Protein AF-A0A522SC75-F1 (afdb_monomer)

Foldseek 3Di:
DQDDLVLLCVQPNDDDPVLSVVSSVLSDDSVLLNVLCCVQPNPPVVVVPPDPDPPPSSNVNVPSVDDPPPDD

Secondary structure (DSSP, 8-state):
-PPPHHHHHHHH-S--HHHHHHHHHTT--HHHHHHHHHHHHS-TTTTTTT-----HHHHHHHHHHS------

S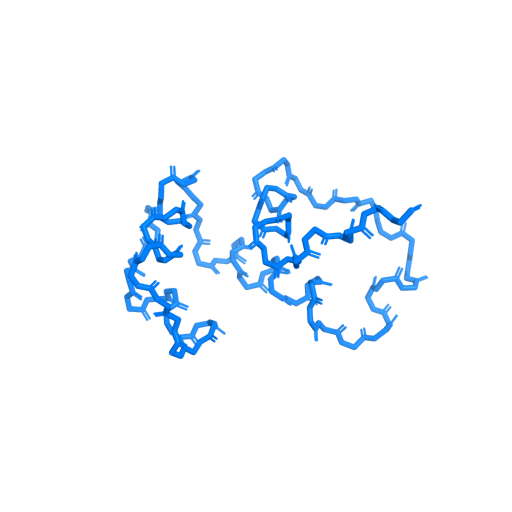tructure (mmCIF, N/CA/C/O backbone):
data_AF-A0A522SC75-F1
#
_entry.id   AF-A0A522SC75-F1
#
loop_
_atom_site.group_PDB
_atom_site.id
_atom_site.type_symbol
_atom_site.label_atom_id
_atom_site.label_alt_id
_atom_site.label_comp_id
_atom_site.label_asym_id
_atom_site.label_entity_id
_atom_site.label_seq_id
_atom_site.pdbx_PDB_ins_code
_atom_site.Cartn_x
_atom_site.Cartn_y
_atom_site.Cartn_z
_atom_site.occupancy
_atom_site.B_iso_or_equiv
_atom_site.auth_seq_id
_atom_site.auth_comp_id
_atom_site.auth_asym_id
_atom_site.auth_atom_id
_atom_site.pdbx_PDB_model_num
ATOM 1 N N . MET A 1 1 ? 0.634 0.749 12.944 1.00 69.38 1 MET A N 1
ATOM 2 C CA . MET A 1 1 ? -0.831 0.559 12.832 1.00 69.38 1 MET A CA 1
ATOM 3 C C . MET A 1 1 ? -1.112 0.042 11.434 1.00 69.38 1 MET A C 1
ATOM 5 O O . MET A 1 1 ? -0.427 0.511 10.531 1.00 69.38 1 MET A O 1
ATOM 9 N N . PRO A 1 2 ? -2.039 -0.914 11.255 1.00 76.19 2 PRO A N 1
ATOM 10 C CA . PRO A 1 2 ? -2.483 -1.301 9.919 1.00 76.19 2 PRO A CA 1
ATOM 11 C C . PRO A 1 2 ? -3.118 -0.091 9.228 1.00 76.19 2 PRO A C 1
ATOM 13 O O . PRO A 1 2 ? -3.765 0.726 9.891 1.00 76.19 2 PRO A O 1
ATOM 16 N N . MET A 1 3 ? -2.889 0.043 7.924 1.00 87.94 3 MET A N 1
ATOM 17 C CA . MET A 1 3 ? -3.431 1.157 7.148 1.00 87.94 3 MET A CA 1
ATOM 18 C C . MET A 1 3 ? -4.963 1.120 7.083 1.00 87.94 3 MET A C 1
ATOM 20 O O . MET A 1 3 ? -5.598 0.069 7.167 1.00 87.94 3 MET A O 1
ATOM 24 N N . THR A 1 4 ? -5.572 2.289 6.927 1.00 90.88 4 THR A N 1
ATOM 25 C CA . THR A 1 4 ? -7.022 2.462 6.822 1.00 90.88 4 THR A CA 1
ATOM 26 C C . THR A 1 4 ? -7.467 2.572 5.368 1.00 90.88 4 THR A C 1
ATOM 28 O O . THR A 1 4 ? -6.716 3.021 4.505 1.00 90.88 4 THR A O 1
ATOM 31 N N . ARG A 1 5 ? -8.746 2.279 5.092 1.00 89.81 5 ARG A N 1
ATOM 32 C CA . ARG A 1 5 ? -9.361 2.483 3.764 1.00 89.81 5 ARG A CA 1
ATOM 33 C C . ARG A 1 5 ? -9.042 3.854 3.165 1.00 89.81 5 ARG A C 1
ATOM 35 O O . ARG A 1 5 ? -8.761 3.953 1.977 1.00 89.81 5 ARG A O 1
ATOM 42 N N . LYS A 1 6 ? -9.088 4.904 3.990 1.00 91.12 6 LYS A N 1
ATOM 43 C CA . LYS A 1 6 ? -8.840 6.281 3.551 1.00 91.12 6 LYS A CA 1
ATOM 44 C C . LYS A 1 6 ? -7.406 6.463 3.053 1.00 91.12 6 LYS A C 1
ATOM 46 O O . LYS A 1 6 ? -7.195 7.170 2.073 1.00 91.12 6 LYS A O 1
ATOM 51 N N . GLU A 1 7 ? -6.443 5.820 3.708 1.00 92.56 7 GLU A N 1
ATOM 52 C CA . GLU A 1 7 ? -5.039 5.819 3.295 1.00 92.56 7 GLU A CA 1
ATOM 53 C C . GLU A 1 7 ? -4.843 5.048 1.992 1.00 92.56 7 GLU A C 1
ATOM 55 O O . GLU A 1 7 ? -4.198 5.571 1.090 1.00 92.56 7 GLU A O 1
ATOM 60 N N . VAL A 1 8 ? -5.482 3.882 1.847 1.00 91.50 8 VAL A N 1
ATOM 61 C CA . VAL A 1 8 ? -5.438 3.082 0.611 1.00 91.50 8 VAL A CA 1
ATOM 62 C C . VAL A 1 8 ? -5.916 3.907 -0.587 1.00 91.50 8 VAL A C 1
ATOM 64 O O . VAL A 1 8 ? -5.174 4.090 -1.548 1.00 91.50 8 VAL A O 1
ATOM 67 N N . THR A 1 9 ? -7.105 4.509 -0.494 1.00 92.00 9 THR A N 1
ATOM 68 C CA . THR A 1 9 ? -7.655 5.361 -1.566 1.00 92.00 9 THR A CA 1
ATOM 69 C C . THR A 1 9 ? -6.869 6.651 -1.796 1.00 92.00 9 THR A C 1
ATOM 71 O O . THR A 1 9 ? -6.975 7.257 -2.855 1.00 92.00 9 THR A O 1
ATOM 74 N N . SER A 1 10 ? -6.088 7.101 -0.811 1.00 91.75 10 SER A N 1
ATOM 75 C CA . SER A 1 10 ? -5.216 8.273 -0.955 1.00 91.75 10 SER A CA 1
ATOM 76 C C . SER A 1 10 ? -3.971 7.954 -1.791 1.00 91.75 10 SER A C 1
ATOM 78 O O . SER A 1 10 ? -3.442 8.838 -2.457 1.00 91.75 10 SER A O 1
ATOM 80 N N . VAL A 1 11 ? -3.507 6.698 -1.762 1.00 89.94 11 VAL A N 1
ATOM 81 C CA . VAL A 1 11 ? -2.340 6.230 -2.528 1.00 89.94 11 VAL A CA 1
ATOM 82 C C . VAL A 1 11 ? -2.748 5.731 -3.911 1.00 89.94 11 VAL A C 1
ATOM 84 O O . VAL A 1 11 ? -2.184 6.169 -4.904 1.00 89.94 11 VAL A O 1
ATOM 87 N N . LEU A 1 12 ? -3.744 4.845 -3.973 1.00 88.31 12 LEU A N 1
ATOM 88 C CA . LEU A 1 12 ? -4.169 4.182 -5.209 1.00 88.31 12 LEU A CA 1
ATOM 89 C C . LEU A 1 12 ? -5.232 4.955 -5.993 1.00 88.31 12 LEU A C 1
ATOM 91 O O . LEU A 1 12 ? -5.464 4.674 -7.165 1.00 88.31 12 LEU A O 1
ATOM 95 N N . GLY A 1 13 ? -5.905 5.912 -5.353 1.00 86.94 13 GLY A N 1
ATOM 96 C CA . GLY A 1 13 ? -7.090 6.550 -5.912 1.00 86.94 13 GLY A CA 1
ATOM 97 C C . GLY A 1 13 ? -8.358 5.698 -5.737 1.00 86.94 13 GLY A C 1
ATOM 98 O O . GLY A 1 13 ? -8.447 4.886 -4.810 1.00 86.94 13 GLY A O 1
ATOM 99 N N . PRO A 1 14 ? -9.393 5.921 -6.566 1.00 88.25 14 PRO A N 1
ATOM 100 C CA . PRO A 1 14 ? -10.639 5.167 -6.495 1.00 88.25 14 PRO A CA 1
ATOM 101 C C . PRO A 1 14 ? -10.422 3.719 -6.962 1.00 88.25 14 PRO A C 1
ATOM 103 O O . PRO A 1 14 ? -10.341 3.454 -8.156 1.00 88.25 14 PRO A O 1
ATOM 106 N N . VAL A 1 15 ? -10.351 2.798 -6.001 1.00 88.44 15 VAL A N 1
ATOM 107 C CA . VAL A 1 15 ? -10.266 1.342 -6.203 1.00 88.44 15 VAL A CA 1
ATOM 108 C C . VAL A 1 15 ? -11.443 0.638 -5.526 1.00 88.44 15 VAL A C 1
ATOM 110 O O . VAL A 1 15 ? -12.071 1.195 -4.617 1.00 88.44 15 VAL A O 1
ATOM 113 N N . ASP A 1 16 ? -11.739 -0.585 -5.958 1.00 91.06 16 ASP A N 1
ATOM 114 C CA . ASP A 1 16 ? -12.834 -1.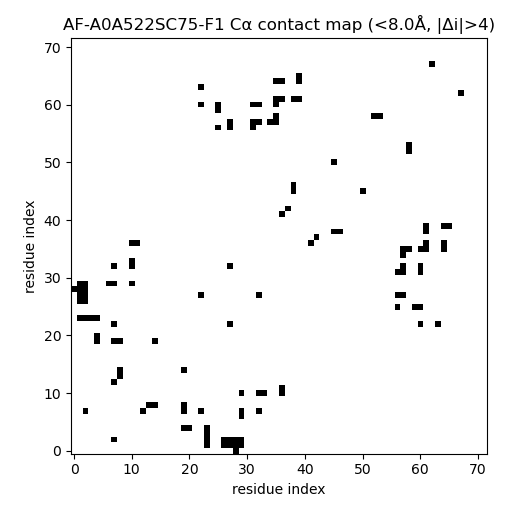389 -5.421 1.00 91.06 16 ASP A CA 1
ATOM 115 C C . ASP A 1 16 ? -12.640 -1.761 -3.943 1.00 91.06 16 ASP A C 1
ATOM 117 O O . ASP A 1 16 ? -11.526 -1.933 -3.441 1.00 91.06 16 ASP A O 1
ATOM 121 N N . GLU A 1 17 ? -13.756 -1.930 -3.226 1.00 88.81 17 GLU A N 1
ATOM 122 C CA . GLU A 1 17 ? -13.732 -2.311 -1.806 1.00 88.81 17 GLU A CA 1
ATOM 123 C C . GLU A 1 17 ? -13.074 -3.674 -1.570 1.00 88.81 17 GLU A C 1
ATOM 125 O O . GLU A 1 17 ? -12.456 -3.864 -0.523 1.00 88.81 17 GLU A O 1
ATOM 130 N N . ALA A 1 18 ? -13.156 -4.588 -2.543 1.00 89.88 18 ALA A N 1
ATOM 131 C CA . ALA A 1 18 ? -12.470 -5.876 -2.495 1.00 89.88 18 ALA A CA 1
ATOM 132 C C . ALA A 1 18 ? -10.946 -5.690 -2.438 1.00 89.88 18 ALA A C 1
ATOM 134 O O . ALA A 1 18 ? -10.306 -6.175 -1.508 1.00 89.88 18 ALA A O 1
ATOM 135 N N . THR A 1 19 ? -10.384 -4.890 -3.348 1.00 89.50 19 THR A N 1
ATOM 136 C CA . THR A 1 19 ? -8.950 -4.570 -3.383 1.00 89.50 19 THR A CA 1
ATOM 137 C C . THR A 1 19 ? -8.499 -3.877 -2.099 1.00 89.50 1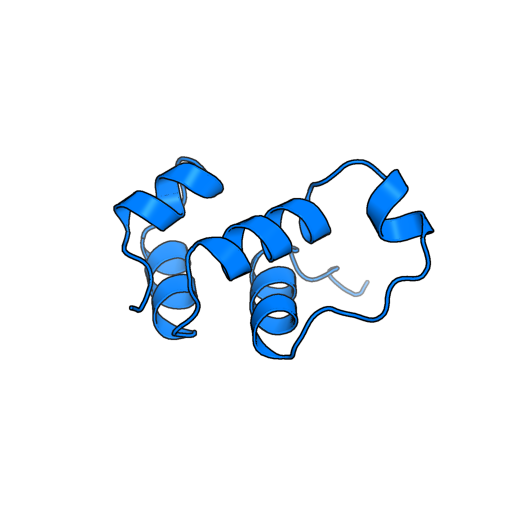9 THR A C 1
ATOM 139 O O . THR A 1 19 ? -7.460 -4.208 -1.532 1.00 89.50 19 THR A O 1
ATOM 142 N N . ILE A 1 20 ? -9.308 -2.947 -1.580 1.00 91.12 20 ILE A N 1
ATOM 143 C CA . ILE A 1 20 ? -9.027 -2.275 -0.303 1.00 91.12 20 ILE A CA 1
ATOM 144 C C . ILE A 1 20 ? -8.973 -3.289 0.846 1.00 91.12 20 ILE A C 1
ATOM 146 O O . ILE A 1 20 ? -8.085 -3.204 1.694 1.00 91.12 20 ILE A O 1
ATOM 150 N N . ALA A 1 21 ? -9.919 -4.230 0.895 1.00 91.25 21 ALA A N 1
ATOM 151 C CA . ALA A 1 21 ? -9.967 -5.250 1.933 1.00 91.25 21 ALA A CA 1
ATOM 152 C C . ALA A 1 21 ? -8.746 -6.178 1.877 1.00 91.25 21 ALA A C 1
ATOM 154 O O . ALA A 1 21 ? -8.164 -6.453 2.925 1.00 91.25 21 ALA A O 1
ATOM 155 N N . GLU A 1 22 ? -8.317 -6.597 0.684 1.00 91.00 22 GLU A N 1
ATOM 156 C CA . GLU A 1 22 ? -7.116 -7.424 0.516 1.00 91.00 22 GLU A CA 1
ATOM 157 C C . GLU A 1 22 ? -5.853 -6.696 0.980 1.00 91.00 22 GLU A C 1
ATOM 159 O O . GLU A 1 22 ? -5.114 -7.222 1.812 1.00 91.00 22 GLU A O 1
ATOM 164 N N . ILE A 1 23 ? -5.664 -5.441 0.557 1.00 90.44 23 ILE A N 1
ATOM 165 C CA . ILE A 1 23 ? -4.522 -4.613 0.973 1.00 90.44 23 ILE A CA 1
ATOM 166 C C . ILE A 1 23 ? -4.485 -4.447 2.495 1.00 90.44 23 ILE A C 1
ATOM 168 O O . ILE A 1 23 ? -3.429 -4.600 3.105 1.00 90.44 23 ILE A O 1
ATOM 172 N N . ILE A 1 24 ? -5.621 -4.166 3.138 1.00 90.50 24 ILE A N 1
ATOM 173 C CA . ILE A 1 24 ? -5.682 -4.039 4.603 1.00 90.50 24 ILE A CA 1
ATOM 174 C C . ILE A 1 24 ? -5.413 -5.394 5.277 1.00 90.50 24 ILE A C 1
ATOM 176 O O . ILE A 1 24 ? -4.744 -5.444 6.313 1.00 90.50 24 ILE A O 1
ATOM 180 N N . SER A 1 25 ? -5.885 -6.495 4.682 1.00 90.50 25 SER A N 1
ATOM 181 C CA . SER A 1 25 ? -5.687 -7.857 5.185 1.00 90.50 25 SER A CA 1
ATOM 182 C C . SER A 1 25 ? -4.219 -8.296 5.167 1.00 90.50 25 SER A C 1
ATOM 184 O O . SER A 1 25 ? -3.828 -9.101 6.012 1.00 90.50 25 SER A O 1
ATOM 186 N N . THR A 1 26 ? -3.376 -7.730 4.293 1.00 88.00 26 THR A N 1
ATOM 187 C CA . THR A 1 26 ? -1.913 -7.957 4.328 1.00 88.00 26 THR A CA 1
ATOM 188 C C . THR A 1 26 ? -1.267 -7.486 5.641 1.00 88.00 26 THR A C 1
ATOM 190 O O . THR A 1 26 ? -0.150 -7.882 5.992 1.00 88.00 26 THR A O 1
ATOM 193 N N . GLY A 1 27 ? -1.954 -6.617 6.396 1.00 89.88 27 GLY A N 1
ATOM 194 C CA . GLY A 1 27 ? -1.446 -6.003 7.620 1.00 89.88 27 GLY A CA 1
ATOM 195 C C . GLY A 1 27 ? -0.318 -5.001 7.378 1.00 89.88 27 GLY A C 1
ATOM 196 O O . GLY A 1 27 ? 0.410 -4.673 8.319 1.00 89.88 27 GLY A O 1
ATOM 197 N N . ALA A 1 28 ? -0.151 -4.546 6.137 1.00 89.62 28 ALA A N 1
ATOM 198 C CA . ALA A 1 28 ? 0.848 -3.563 5.776 1.00 89.62 28 ALA A CA 1
ATOM 199 C C . ALA A 1 28 ? 0.471 -2.141 6.210 1.00 89.62 28 ALA A C 1
ATOM 201 O O . ALA A 1 28 ? -0.667 -1.812 6.570 1.00 89.62 28 ALA A O 1
ATOM 202 N N . THR A 1 29 ? 1.478 -1.283 6.183 1.00 91.88 29 THR A N 1
ATOM 203 C CA . THR A 1 29 ? 1.398 0.141 6.487 1.00 91.88 29 THR A CA 1
ATOM 204 C C . THR A 1 29 ? 1.259 0.972 5.213 1.00 91.88 29 THR A C 1
ATOM 206 O O . THR A 1 29 ? 1.590 0.532 4.113 1.00 91.88 29 THR A O 1
ATOM 209 N N . VAL A 1 30 ? 0.788 2.213 5.353 1.00 90.75 30 VAL A N 1
ATOM 210 C CA . VAL A 1 30 ? 0.654 3.137 4.214 1.00 90.75 30 VAL A CA 1
ATOM 211 C C . VAL A 1 30 ? 2.000 3.437 3.540 1.00 90.75 30 VAL A C 1
ATOM 213 O O . VAL A 1 30 ? 2.038 3.700 2.341 1.00 90.75 30 VAL A O 1
ATOM 216 N N . GLU A 1 31 ? 3.104 3.383 4.289 1.00 89.25 31 GLU A N 1
ATOM 217 C CA . GLU A 1 31 ? 4.458 3.561 3.754 1.00 89.25 31 GLU A CA 1
ATOM 218 C C . GLU A 1 31 ? 4.839 2.402 2.827 1.00 89.25 31 GLU A C 1
ATOM 220 O O . GLU A 1 31 ? 5.278 2.645 1.706 1.00 89.25 31 GLU A O 1
ATOM 225 N N . GLU A 1 32 ? 4.568 1.162 3.245 1.00 90.50 32 GLU A N 1
ATOM 226 C CA . GLU A 1 32 ? 4.770 -0.035 2.419 1.00 90.50 32 GLU A CA 1
ATOM 227 C C . GLU A 1 32 ? 3.893 -0.009 1.158 1.00 90.50 32 GLU A C 1
ATOM 229 O O . GLU A 1 32 ? 4.374 -0.344 0.079 1.00 90.50 32 GLU A O 1
ATOM 234 N N . LEU A 1 33 ? 2.639 0.456 1.254 1.00 90.44 33 LEU A N 1
ATOM 235 C CA . LEU A 1 33 ? 1.766 0.614 0.083 1.00 90.44 33 LEU A CA 1
ATOM 236 C C . LEU A 1 33 ? 2.293 1.658 -0.904 1.00 90.44 33 LEU A C 1
ATOM 238 O O . LEU A 1 33 ? 2.239 1.441 -2.110 1.00 90.44 33 LEU A O 1
ATOM 242 N N . ARG A 1 34 ? 2.798 2.794 -0.416 1.00 88.38 34 ARG A N 1
ATOM 243 C CA . ARG A 1 34 ? 3.395 3.823 -1.280 1.00 88.38 34 ARG A CA 1
ATOM 244 C C . ARG A 1 34 ? 4.651 3.323 -1.965 1.00 88.38 34 ARG A C 1
ATOM 246 O O . ARG A 1 34 ? 4.856 3.640 -3.132 1.00 88.38 34 ARG A O 1
ATOM 253 N N . GLU A 1 35 ? 5.472 2.565 -1.247 1.00 86.94 35 GLU A N 1
ATOM 254 C CA . GLU A 1 35 ? 6.651 1.934 -1.824 1.00 86.94 35 GLU A CA 1
ATOM 255 C C . GLU A 1 35 ? 6.241 0.936 -2.908 1.00 86.94 35 GLU A C 1
ATOM 257 O O . GLU A 1 35 ? 6.705 1.063 -4.036 1.00 86.94 35 GLU A O 1
ATOM 262 N N . ALA A 1 36 ? 5.305 0.029 -2.618 1.00 87.81 36 ALA A N 1
ATOM 263 C CA . ALA A 1 36 ? 4.789 -0.931 -3.591 1.00 87.81 36 ALA A CA 1
ATOM 264 C C . ALA A 1 36 ? 4.191 -0.249 -4.829 1.00 87.81 36 ALA A C 1
ATOM 266 O O . ALA A 1 36 ? 4.478 -0.642 -5.954 1.00 87.81 36 ALA A O 1
ATOM 267 N N . TRP A 1 37 ? 3.413 0.817 -4.640 1.00 86.38 37 TRP A N 1
ATOM 268 C CA . TRP A 1 37 ? 2.829 1.581 -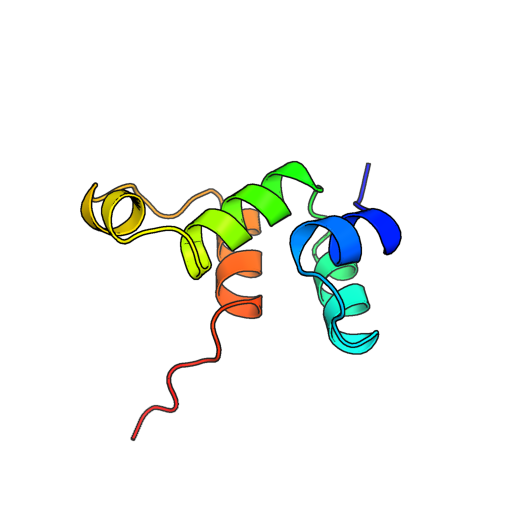5.740 1.00 86.38 37 TRP A CA 1
ATOM 269 C C . TRP A 1 37 ? 3.890 2.294 -6.585 1.00 86.38 37 TRP A C 1
ATOM 271 O O . TRP A 1 37 ? 3.812 2.282 -7.809 1.00 86.38 37 TRP A O 1
ATOM 281 N N . ALA A 1 38 ? 4.915 2.869 -5.951 1.00 82.31 38 ALA A N 1
ATOM 282 C CA . ALA A 1 38 ? 6.048 3.465 -6.655 1.00 82.31 38 ALA A CA 1
ATOM 283 C C . ALA A 1 38 ? 6.909 2.417 -7.379 1.00 82.31 38 ALA A C 1
ATOM 285 O O . ALA A 1 38 ? 7.541 2.742 -8.377 1.00 82.31 38 ALA A O 1
ATOM 286 N N . TRP A 1 39 ? 6.938 1.174 -6.898 1.00 80.06 39 TRP A N 1
ATOM 287 C CA . TRP A 1 39 ? 7.570 0.059 -7.599 1.00 80.06 39 TRP A CA 1
ATOM 288 C C . TRP A 1 39 ? 6.753 -0.405 -8.803 1.00 80.06 39 TRP A C 1
ATOM 290 O O . TRP A 1 39 ? 7.322 -0.552 -9.876 1.00 80.06 39 TRP A O 1
ATOM 300 N N . ALA A 1 40 ? 5.443 -0.600 -8.639 1.00 79.75 40 ALA A N 1
ATOM 301 C CA . ALA A 1 40 ? 4.558 -1.099 -9.692 1.00 79.75 40 ALA A CA 1
ATOM 302 C C . ALA A 1 40 ? 4.283 -0.057 -10.795 1.00 79.75 40 ALA A C 1
ATOM 304 O O . ALA A 1 40 ? 4.152 -0.412 -11.961 1.00 79.75 40 ALA A O 1
ATOM 305 N N . PHE A 1 41 ? 4.199 1.233 -10.441 1.00 76.62 41 PHE A N 1
ATOM 306 C CA . PHE A 1 41 ? 3.770 2.308 -11.352 1.00 76.62 41 PHE A CA 1
ATOM 307 C C . PHE A 1 41 ? 4.740 3.494 -11.449 1.00 76.62 41 PHE A C 1
ATOM 309 O O . PHE A 1 41 ? 4.459 4.452 -12.171 1.00 76.62 41 PHE A O 1
ATOM 316 N N . GLY A 1 42 ? 5.848 3.493 -10.705 1.00 69.25 42 GLY A N 1
ATOM 317 C CA . GLY A 1 42 ? 6.847 4.559 -10.793 1.00 69.25 42 GLY A CA 1
ATOM 318 C C . GLY A 1 42 ? 7.702 4.462 -12.058 1.00 69.25 42 GLY A C 1
ATOM 319 O O . GLY A 1 42 ? 7.926 3.379 -12.591 1.00 69.25 42 GLY A O 1
ATOM 320 N N . ASP A 1 43 ? 8.194 5.617 -12.517 1.00 54.91 43 ASP A N 1
ATOM 321 C CA . ASP A 1 43 ? 9.047 5.769 -13.701 1.00 54.91 43 ASP A CA 1
ATOM 322 C C . ASP A 1 43 ? 10.221 4.765 -13.738 1.00 54.91 43 ASP A C 1
ATOM 324 O O . ASP A 1 43 ? 10.885 4.516 -12.724 1.00 54.91 43 ASP A O 1
ATOM 328 N N . GLU A 1 44 ? 10.517 4.268 -14.947 1.00 52.62 4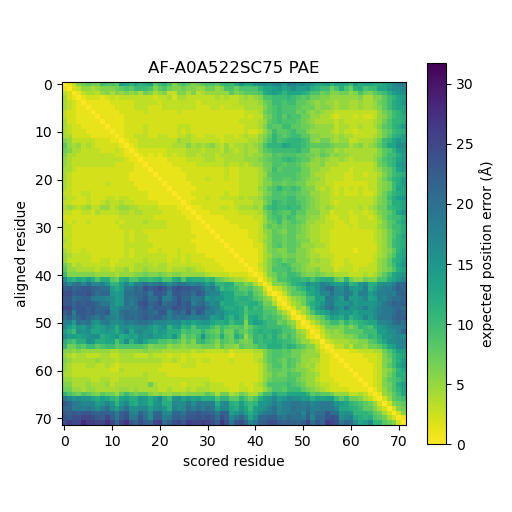4 GLU A N 1
ATOM 329 C CA . GLU A 1 44 ? 11.482 3.217 -15.338 1.00 52.62 44 GLU A CA 1
ATOM 330 C C . GLU A 1 44 ? 12.876 3.285 -14.667 1.00 52.62 44 GLU A C 1
ATOM 332 O O . GLU A 1 44 ? 13.628 2.306 -14.648 1.00 52.62 44 GLU A O 1
ATOM 337 N N . ALA A 1 45 ? 13.239 4.417 -14.063 1.00 52.50 45 ALA A N 1
ATOM 338 C CA . ALA A 1 45 ? 14.480 4.605 -13.321 1.00 52.50 45 ALA A CA 1
ATOM 339 C C . ALA A 1 45 ? 14.584 3.753 -12.038 1.00 52.50 45 ALA A C 1
ATOM 341 O O . ALA A 1 45 ? 15.700 3.408 -11.642 1.00 52.50 45 ALA A O 1
ATOM 342 N N . LEU A 1 46 ? 13.469 3.398 -11.382 1.00 52.94 46 LEU A N 1
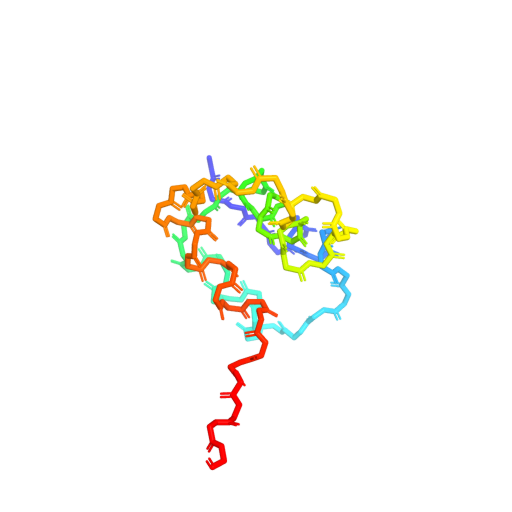ATOM 343 C CA . LEU A 1 46 ? 13.507 2.604 -10.141 1.00 52.94 46 LEU A CA 1
ATOM 344 C C . LEU A 1 46 ? 13.671 1.098 -10.412 1.00 52.94 46 LEU A C 1
ATOM 346 O O . LEU A 1 46 ? 14.445 0.436 -9.719 1.00 52.94 46 LEU A O 1
ATO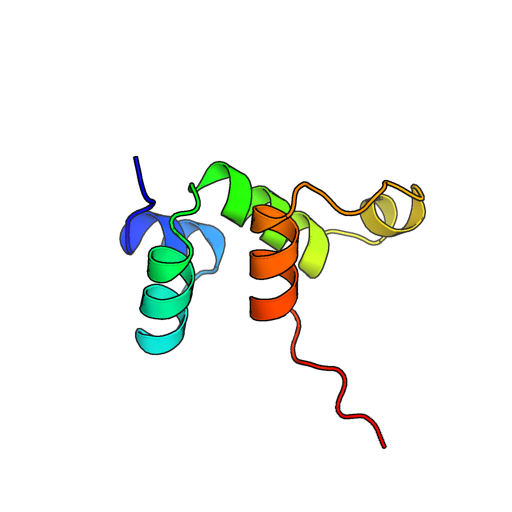M 350 N N . MET A 1 47 ? 13.020 0.588 -11.465 1.00 52.50 47 MET A N 1
ATOM 351 C CA . MET A 1 47 ? 13.173 -0.795 -11.942 1.00 52.50 47 MET A CA 1
ATOM 352 C C . MET A 1 47 ? 14.572 -1.045 -12.540 1.00 52.50 47 MET A C 1
ATOM 354 O O . MET A 1 47 ? 15.164 -2.103 -12.329 1.00 52.50 47 MET A O 1
ATOM 358 N N . SER A 1 48 ? 15.152 -0.049 -13.223 1.00 46.84 48 SER A N 1
ATOM 359 C CA . SER A 1 48 ? 16.467 -0.148 -13.884 1.00 46.84 48 SER A CA 1
ATOM 360 C C . SER A 1 48 ? 17.667 -0.176 -12.915 1.00 46.84 48 SER A C 1
ATOM 362 O O . SER A 1 48 ? 18.765 -0.597 -13.281 1.00 46.84 48 SER A O 1
ATOM 364 N N . ALA A 1 49 ? 17.485 0.204 -11.644 1.00 54.69 49 ALA A N 1
ATOM 365 C CA . ALA A 1 49 ? 18.574 0.261 -10.662 1.00 54.69 49 ALA A CA 1
ATOM 366 C C . ALA A 1 49 ? 19.031 -1.114 -10.121 1.00 54.69 49 ALA A C 1
ATOM 368 O O . ALA A 1 49 ? 19.948 -1.162 -9.298 1.00 54.69 49 ALA A O 1
ATOM 369 N N . GLY A 1 50 ? 18.399 -2.225 -10.530 1.00 54.69 50 GLY A N 1
ATOM 370 C CA . GLY A 1 50 ? 18.746 -3.570 -10.048 1.00 54.69 50 GLY A CA 1
ATOM 371 C C . GLY A 1 50 ? 18.562 -3.734 -8.535 1.00 54.69 50 GLY A C 1
ATOM 372 O O . GLY A 1 50 ? 19.280 -4.506 -7.895 1.00 54.69 50 GLY A O 1
ATOM 373 N N . ARG A 1 51 ? 17.645 -2.961 -7.936 1.00 58.47 51 ARG A N 1
ATOM 374 C CA . ARG A 1 51 ? 17.356 -3.036 -6.503 1.00 58.47 51 ARG A CA 1
ATOM 375 C C . ARG A 1 51 ? 16.736 -4.404 -6.191 1.00 58.47 51 ARG A C 1
ATOM 377 O O . ARG A 1 51 ? 15.823 -4.817 -6.901 1.00 58.47 51 ARG A O 1
ATOM 384 N N . PRO A 1 52 ? 17.214 -5.115 -5.152 1.00 62.88 52 PRO A N 1
ATOM 385 C CA . PRO A 1 52 ? 16.548 -6.330 -4.704 1.00 62.88 52 PRO A CA 1
ATOM 386 C C . PRO A 1 52 ? 15.101 -5.997 -4.335 1.00 62.88 52 PRO A C 1
ATOM 388 O O . PRO A 1 52 ? 14.846 -4.905 -3.814 1.00 62.88 52 PRO A O 1
ATOM 391 N N . LEU A 1 53 ? 14.188 -6.934 -4.620 1.00 62.47 53 LEU A N 1
ATOM 392 C CA . LEU A 1 53 ? 12.781 -6.832 -4.237 1.00 62.47 53 LEU A CA 1
ATOM 393 C C . LEU A 1 53 ? 12.688 -6.331 -2.787 1.00 62.47 53 LEU A C 1
ATOM 395 O O . LEU A 1 53 ? 13.410 -6.848 -1.920 1.00 62.47 53 LEU A O 1
ATOM 399 N N . PRO A 1 54 ? 11.856 -5.311 -2.521 1.00 67.19 54 PRO A N 1
ATOM 400 C CA . PRO A 1 54 ? 11.651 -4.827 -1.166 1.00 67.19 54 PRO A CA 1
ATOM 401 C C . PRO A 1 54 ? 11.092 -5.959 -0.289 1.00 67.19 54 PRO A C 1
ATOM 403 O O . PRO A 1 54 ? 10.693 -7.011 -0.790 1.00 67.19 54 PRO A O 1
ATOM 406 N N . GLY A 1 55 ? 11.137 -5.783 1.036 1.00 72.75 55 GLY A N 1
ATOM 407 C CA . GLY A 1 55 ? 10.812 -6.844 2.000 1.00 72.75 55 GLY A CA 1
ATOM 408 C C . GLY A 1 55 ? 9.497 -7.577 1.690 1.00 72.75 55 GLY A C 1
ATOM 409 O O . GLY A 1 55 ? 8.624 -7.025 1.027 1.00 72.75 55 GLY A O 1
ATOM 410 N N . THR A 1 56 ? 9.344 -8.810 2.196 1.00 78.62 56 THR A N 1
ATOM 411 C CA . THR A 1 56 ? 8.274 -9.765 1.811 1.00 78.62 56 THR A CA 1
ATOM 412 C C . THR A 1 56 ? 6.890 -9.134 1.654 1.00 78.62 56 THR A C 1
ATOM 414 O O . THR A 1 56 ? 6.192 -9.422 0.694 1.00 78.62 56 THR A O 1
ATOM 417 N N . ARG A 1 57 ? 6.539 -8.211 2.551 1.00 86.06 57 ARG A N 1
ATOM 418 C CA . ARG A 1 57 ? 5.246 -7.528 2.586 1.00 86.06 57 ARG A CA 1
ATOM 419 C C . ARG A 1 57 ? 5.045 -6.485 1.480 1.00 86.06 57 ARG A C 1
ATOM 421 O O . ARG A 1 57 ? 3.948 -6.370 0.948 1.00 86.06 57 ARG A O 1
ATOM 428 N N . VAL A 1 58 ? 6.085 -5.736 1.112 1.00 86.44 58 VAL A N 1
ATOM 429 C CA . VAL A 1 58 ? 6.032 -4.823 -0.044 1.00 86.44 58 VAL A CA 1
ATOM 430 C C . VAL A 1 58 ? 5.974 -5.639 -1.335 1.00 86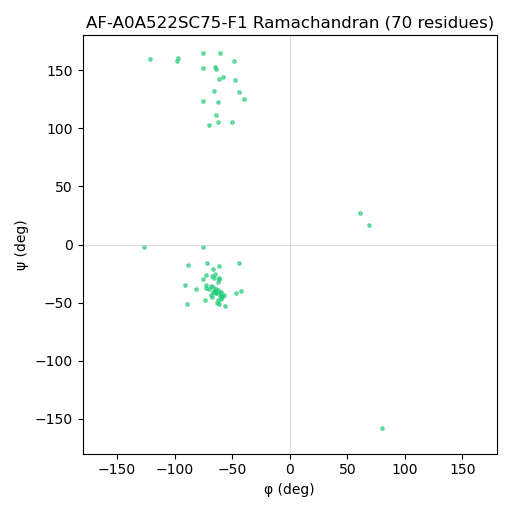.44 58 VAL A C 1
ATOM 432 O O . VAL A 1 58 ? 5.216 -5.288 -2.228 1.00 86.44 58 VAL A O 1
ATOM 435 N N . GLY A 1 59 ? 6.699 -6.762 -1.408 1.00 84.00 59 GLY A N 1
ATOM 436 C CA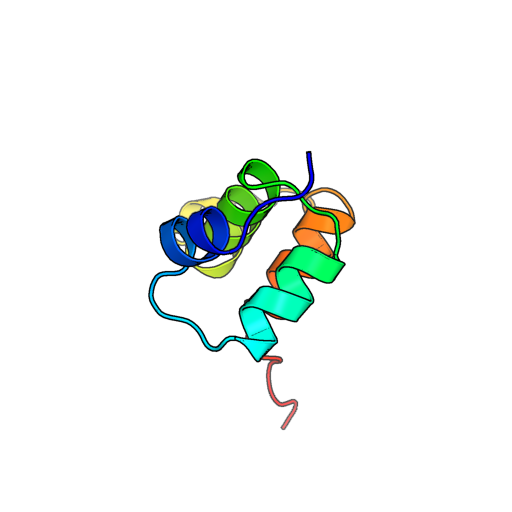 . GLY A 1 59 ? 6.605 -7.704 -2.528 1.00 84.00 59 GLY A CA 1
ATOM 437 C C . GLY A 1 59 ? 5.192 -8.266 -2.727 1.00 84.00 59 GLY A C 1
ATOM 438 O O . GLY A 1 59 ? 4.696 -8.267 -3.848 1.00 84.00 59 GLY A O 1
ATOM 439 N N . GLU A 1 60 ? 4.515 -8.670 -1.647 1.00 87.06 60 GLU A N 1
ATOM 440 C CA . GLU A 1 60 ? 3.107 -9.103 -1.695 1.00 87.06 60 GLU A CA 1
ATOM 441 C C . GLU A 1 60 ? 2.177 -7.996 -2.214 1.00 87.06 60 GLU A C 1
ATOM 443 O O . GLU A 1 60 ? 1.287 -8.259 -3.017 1.00 87.06 60 GLU A O 1
ATOM 448 N N . LEU A 1 61 ? 2.393 -6.747 -1.791 1.00 89.06 61 LEU A N 1
ATOM 449 C CA . LEU A 1 61 ? 1.618 -5.610 -2.287 1.00 89.06 61 LEU A CA 1
ATOM 450 C C . LEU A 1 61 ? 1.889 -5.326 -3.766 1.00 89.06 61 LEU A C 1
ATOM 452 O O . LEU A 1 61 ? 0.948 -5.045 -4.492 1.00 89.06 61 LEU A O 1
ATOM 456 N N . ILE A 1 62 ? 3.141 -5.404 -4.220 1.00 85.94 62 ILE A N 1
ATOM 457 C CA . ILE A 1 62 ? 3.489 -5.234 -5.637 1.00 85.94 62 ILE A CA 1
ATOM 458 C C . ILE A 1 62 ? 2.762 -6.288 -6.477 1.00 85.94 62 ILE A C 1
ATOM 460 O O . ILE A 1 62 ? 2.100 -5.925 -7.441 1.00 85.94 62 ILE A O 1
ATOM 464 N N . ALA A 1 63 ? 2.781 -7.554 -6.052 1.00 83.06 63 ALA A N 1
ATOM 465 C CA . ALA A 1 63 ? 2.070 -8.636 -6.733 1.00 83.06 63 ALA A CA 1
ATOM 466 C C . ALA A 1 63 ? 0.540 -8.445 -6.758 1.00 83.06 63 ALA A C 1
ATOM 468 O O . ALA A 1 63 ? -0.110 -8.843 -7.713 1.00 83.06 63 ALA A O 1
ATOM 469 N N . LEU A 1 64 ? -0.048 -7.818 -5.731 1.00 86.19 64 LEU A N 1
ATOM 470 C CA . LEU A 1 64 ? -1.473 -7.450 -5.727 1.00 86.19 64 LEU A CA 1
ATOM 471 C C . LEU A 1 64 ? -1.797 -6.268 -6.658 1.00 86.19 64 LEU A C 1
ATOM 473 O O . LEU A 1 64 ? -2.945 -6.110 -7.072 1.00 86.19 64 LEU A O 1
ATOM 477 N N . LEU A 1 65 ? -0.821 -5.393 -6.916 1.00 84.75 65 LEU A N 1
ATOM 478 C CA . LEU A 1 65 ? -0.979 -4.179 -7.720 1.00 84.75 65 LEU A CA 1
ATOM 479 C C . LEU A 1 65 ? -0.668 -4.400 -9.200 1.00 84.75 65 LEU A C 1
ATOM 481 O O . LEU A 1 65 ? -1.297 -3.768 -10.051 1.00 84.75 65 LEU A O 1
ATOM 485 N N . GLU A 1 66 ? 0.299 -5.259 -9.505 1.00 78.75 66 GLU A N 1
ATOM 486 C CA . GLU A 1 66 ? 0.581 -5.693 -10.863 1.00 78.75 66 GLU A CA 1
ATOM 487 C C . GLU A 1 66 ? -0.493 -6.702 -11.289 1.00 78.75 66 GLU A C 1
ATOM 489 O O . GLU A 1 66 ? -0.692 -7.713 -10.616 1.00 78.75 66 GLU A O 1
ATOM 494 N N . PRO A 1 67 ? -1.218 -6.460 -12.393 1.00 58.19 67 PRO A N 1
ATOM 495 C CA . PRO A 1 67 ? -2.048 -7.506 -12.960 1.00 58.19 67 PRO A CA 1
ATOM 496 C C . PRO A 1 67 ? -1.110 -8.637 -13.386 1.00 58.19 67 PRO A C 1
ATOM 498 O O . PRO A 1 67 ? -0.190 -8.389 -14.166 1.00 58.19 67 PRO A O 1
ATOM 501 N N . GLU A 1 68 ? -1.329 -9.847 -12.858 1.00 54.31 68 GLU A N 1
ATOM 502 C CA . GLU A 1 68 ? -0.598 -11.056 -13.256 1.00 54.31 68 GLU A CA 1
ATOM 503 C C . GLU A 1 68 ? -0.391 -11.026 -14.778 1.00 54.31 68 GLU A C 1
ATOM 505 O O . GLU A 1 68 ? -1.378 -10.848 -15.510 1.00 54.31 68 GLU A O 1
ATOM 510 N N . PRO A 1 69 ? 0.848 -11.149 -15.290 1.00 49.31 69 PRO A N 1
ATOM 511 C CA . PRO A 1 69 ? 1.028 -11.312 -16.715 1.00 49.31 69 PRO A CA 1
ATOM 512 C C . PRO A 1 69 ? 0.324 -12.616 -17.061 1.00 49.31 69 PRO A C 1
ATOM 514 O O . PRO A 1 69 ? 0.785 -13.690 -16.691 1.00 49.31 69 PRO A O 1
ATOM 517 N N . THR A 1 70 ? -0.842 -12.513 -17.697 1.00 43.22 70 THR A N 1
ATOM 518 C CA . THR A 1 70 ? -1.541 -13.661 -18.270 1.00 43.22 70 THR A CA 1
ATOM 519 C C . THR A 1 70 ? -0.515 -14.415 -19.111 1.00 43.22 70 THR A C 1
ATOM 521 O O . THR A 1 70 ? -0.090 -13.908 -20.148 1.00 43.22 70 THR A O 1
ATOM 524 N N . GLU A 1 71 ? -0.036 -15.552 -18.612 1.00 55.25 71 GLU A N 1
ATOM 525 C CA . GLU A 1 71 ? 0.897 -16.406 -19.338 1.00 55.25 71 GLU A CA 1
ATOM 526 C C . GLU A 1 71 ? 0.151 -16.921 -20.584 1.00 55.25 71 GLU A C 1
ATOM 528 O O . GLU A 1 71 ? -0.841 -17.641 -20.445 1.00 55.25 71 GLU A O 1
ATOM 533 N N . GLU A 1 72 ? 0.556 -16.479 -21.785 1.00 45.94 72 GLU A N 1
ATOM 534 C CA . GLU A 1 72 ? 0.073 -17.011 -23.078 1.00 45.94 72 GLU A CA 1
ATOM 535 C C . GLU A 1 72 ? 0.751 -18.339 -23.444 1.00 45.94 72 GLU A C 1
ATOM 537 O O . GLU A 1 72 ? 1.996 -18.437 -23.314 1.00 45.94 72 GLU A O 1
#

Sequence (72 aa):
MPMTRKEVTSVLGPVDEATIAEIISTGATVEELREAWAWAFGDEALMSAGRPLPGTRVGELIALLEPEPTEE

Radius of gyration: 12.33 Å; Cα contacts (8 Å, |Δi|>4): 65; chains: 1; bounding box: 32×25×36 Å

pLDDT: mean 78.59, std 15.09, range [43.22, 92.56]

Mean predicted aligned error: 7.22 Å

Solvent-accessible surface area (backbone atoms only — not comparable to full-atom values): 4425 Å² total; per-residue (Å²): 119,65,43,48,70,69,53,52,39,69,71,76,36,97,70,56,70,67,61,49,51,52,55,43,69,71,58,43,38,60,67,44,51,48,50,17,46,46,65,67,70,41,66,69,71,64,74,70,66,71,65,75,81,59,62,74,68,30,42,52,46,26,60,72,68,41,78,75,79,79,84,127